Protein AF-U5CZP9-F1 (afdb_monomer)

Sequence (95 aa):
MMKKDGYESGSKTFDLGVWKLCVHGRAEQADKLCKEAEERGVTIKSTVCEVDPRFDEKKNAKKEKPKRETLPMKIERKRRGRGLGTQAELCEEAE

Solvent-accessible surface area (backbone atoms only — not comparable to full-atom values): 6055 Å² total; per-residue (Å²): 129,86,66,87,56,96,62,85,78,52,62,70,55,52,44,52,50,36,47,53,28,27,32,60,60,36,52,73,60,23,55,53,52,50,52,55,31,51,77,71,72,41,84,66,74,86,69,88,56,73,55,37,79,85,52,48,80,71,72,76,75,74,70,91,66,74,97,57,86,48,70,69,58,50,51,49,54,54,32,65,76,63,72,59,72,61,75,69,66,72,61,68,79,72,120

Nearest PDB structures (foldseek):
  5i9h-assembly1_A  TM=8.691E-01  e=1.757E-01  unidentified
  5i9f-assembly1_A  TM=8.306E-01  e=1.757E-01  unidentified
  5i9g-assembly1_C  TM=8.471E-01  e=2.799E-01  unidentified
  4xgl-assembly1_A  TM=8.886E-01  e=8.674E-01  Homo sapiens
  8ras-assembly1_G  TM=8.578E-01  e=3.281E+00  Sinapis alba

Organism: Amborella trichopoda (NCBI:txid13333)

pLDDT: mean 72.49, std 13.17, range [41.09, 89.31]

Secondary structure (DSSP, 8-state):
---SS-----HHHHHHHHHHHHHTT-HHHHHHHHHHHHHTT--------PPPTTTS-------SS-SS--HHHHHHHHHHTTT---TTHHHHTT-

Mean predicted aligned error: 15.99 Å

Structure (mmCIF, N/CA/C/O backbone):
data_AF-U5CZP9-F1
#
_entry.id   AF-U5CZP9-F1
#
loop_
_atom_site.group_PDB
_atom_site.id
_atom_site.type_symbol
_atom_site.label_atom_id
_atom_site.label_alt_id
_atom_site.label_comp_id
_atom_site.label_asym_id
_atom_site.label_entity_id
_atom_site.label_seq_id
_atom_site.pdbx_PDB_ins_code
_atom_site.Cartn_x
_atom_site.Cartn_y
_atom_site.Cartn_z
_atom_site.occupancy
_atom_site.B_iso_or_equiv
_atom_site.auth_seq_id
_atom_site.auth_comp_id
_atom_site.auth_asym_id
_atom_site.auth_atom_id
_atom_site.pdbx_PDB_model_num
ATOM 1 N N . MET A 1 1 ? -5.685 12.011 4.875 1.00 47.34 1 MET A N 1
ATOM 2 C CA . MET A 1 1 ? -6.130 10.603 4.816 1.00 47.34 1 MET A CA 1
ATOM 3 C C . MET A 1 1 ? -7.243 10.425 5.843 1.00 47.34 1 MET A C 1
ATOM 5 O O . MET A 1 1 ? -6.992 10.792 6.979 1.00 47.34 1 MET A O 1
ATOM 9 N N . MET A 1 2 ? -8.454 10.036 5.403 1.00 56.53 2 MET A N 1
ATOM 10 C CA . MET A 1 2 ? -9.711 9.658 6.117 1.00 56.53 2 MET A CA 1
ATOM 11 C C . MET A 1 2 ? -10.177 10.366 7.412 1.00 56.53 2 MET A C 1
ATOM 13 O O . MET A 1 2 ? -11.254 10.056 7.894 1.00 56.53 2 MET A O 1
ATOM 17 N N . LYS A 1 3 ? -9.450 11.351 7.942 1.00 57.34 3 LYS A N 1
ATOM 18 C CA . LYS A 1 3 ? -9.801 12.134 9.142 1.00 57.34 3 LYS A CA 1
ATOM 19 C C . LYS A 1 3 ? -10.462 13.480 8.820 1.00 57.34 3 LYS A C 1
ATOM 21 O O . LYS A 1 3 ? -10.659 14.284 9.723 1.00 57.34 3 LYS A O 1
ATOM 26 N N . LYS A 1 4 ? -10.676 13.791 7.533 1.00 60.62 4 LYS A N 1
ATOM 27 C CA . LYS A 1 4 ? -11.082 15.145 7.114 1.00 60.62 4 LYS A CA 1
ATOM 28 C C . LYS A 1 4 ? -12.554 15.425 7.413 1.00 60.62 4 LYS A C 1
ATOM 30 O O . LYS A 1 4 ? -12.903 16.559 7.707 1.00 60.62 4 LYS A O 1
ATOM 35 N N . ASP A 1 5 ? -13.356 14.371 7.419 1.00 56.25 5 ASP A N 1
ATOM 36 C CA . ASP A 1 5 ? -14.754 14.381 7.810 1.00 56.25 5 ASP A CA 1
ATOM 37 C C . ASP A 1 5 ? -14.804 13.593 9.119 1.00 56.25 5 ASP A C 1
ATOM 39 O O . ASP A 1 5 ? -14.263 12.490 9.167 1.00 56.25 5 ASP A O 1
ATOM 43 N N . GLY A 1 6 ? -15.341 14.166 10.199 1.00 57.78 6 GLY A N 1
ATOM 44 C CA . GLY A 1 6 ? -15.310 13.616 11.566 1.00 57.78 6 GLY A CA 1
ATOM 45 C C . GLY A 1 6 ? -16.128 12.332 11.771 1.00 57.78 6 GLY A C 1
ATOM 46 O O . GLY A 1 6 ? -16.861 12.220 12.745 1.00 57.78 6 GLY A O 1
ATOM 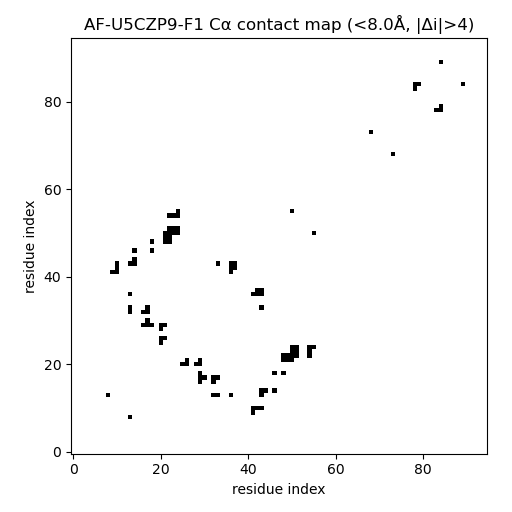47 N N . TYR A 1 7 ? -16.040 11.386 10.840 1.00 62.75 7 TYR A N 1
ATOM 48 C CA . TYR A 1 7 ? -16.724 10.107 10.840 1.00 62.75 7 TYR A CA 1
ATOM 49 C C . TYR A 1 7 ? -15.854 9.043 11.511 1.00 62.75 7 TYR A C 1
ATOM 51 O O . TYR A 1 7 ? -14.718 8.783 11.097 1.00 62.75 7 TYR A O 1
ATOM 59 N N . GLU A 1 8 ? -16.396 8.399 12.541 1.00 68.44 8 GLU A N 1
ATOM 60 C CA . GLU A 1 8 ? -15.765 7.239 13.158 1.00 68.44 8 GLU A CA 1
ATOM 61 C C . GLU A 1 8 ? -15.825 6.047 12.199 1.00 68.44 8 GLU A C 1
ATOM 63 O O . GLU A 1 8 ? -16.881 5.528 11.838 1.00 68.44 8 GLU A O 1
ATOM 68 N N . SER A 1 9 ? -14.654 5.624 11.733 1.00 73.44 9 SER A N 1
ATOM 69 C CA . SER A 1 9 ? -14.504 4.494 10.827 1.00 73.44 9 SER A CA 1
ATOM 70 C C . SER A 1 9 ? -14.864 3.185 11.532 1.00 73.44 9 SER A C 1
ATOM 72 O O . SER A 1 9 ? -14.190 2.783 12.477 1.00 73.44 9 SER A O 1
ATOM 74 N N . GLY A 1 10 ? -15.904 2.504 11.048 1.00 80.31 10 GLY A N 1
ATOM 75 C CA . GLY A 1 10 ? -16.283 1.169 11.519 1.00 80.31 10 GLY A CA 1
ATOM 76 C C . GLY A 1 10 ? -15.335 0.057 11.047 1.00 80.31 10 GLY A C 1
ATOM 77 O O . GLY A 1 10 ? -14.471 0.269 10.196 1.00 80.31 10 GLY A O 1
ATOM 78 N N . SER A 1 11 ? -15.545 -1.164 11.551 1.00 80.56 11 SER A N 1
ATOM 79 C CA . SER A 1 11 ? -14.718 -2.352 11.256 1.00 80.56 11 SER A CA 1
ATOM 80 C C . SER A 1 11 ? -14.546 -2.640 9.765 1.00 80.56 11 SER A C 1
ATOM 82 O O . SER A 1 11 ? -13.424 -2.757 9.281 1.00 80.56 11 SER A O 1
ATOM 84 N N . LYS A 1 12 ? -15.644 -2.625 9.003 1.00 82.62 12 LYS A N 1
ATOM 85 C CA . LYS A 1 12 ? -15.623 -2.843 7.545 1.00 82.62 12 LYS A CA 1
ATOM 86 C C . LYS A 1 12 ? -14.764 -1.819 6.802 1.00 82.62 12 LYS A C 1
ATOM 88 O O . LYS A 1 12 ? -14.182 -2.133 5.769 1.00 82.62 12 LYS A O 1
ATOM 93 N N . THR A 1 13 ? -14.700 -0.589 7.305 1.00 84.44 13 THR A N 1
ATOM 94 C CA . THR A 1 13 ? -13.913 0.483 6.690 1.00 84.44 13 THR A CA 1
ATOM 95 C C . THR A 1 13 ? -12.423 0.189 6.805 1.00 84.44 13 THR A C 1
ATOM 97 O O . THR A 1 13 ? -11.681 0.380 5.841 1.00 84.44 13 THR A O 1
ATOM 100 N N . PHE A 1 14 ? -11.997 -0.305 7.966 1.00 85.19 14 PHE A N 1
ATOM 101 C CA . PHE A 1 14 ? -10.624 -0.733 8.182 1.00 85.19 14 PHE A CA 1
ATOM 102 C C . PHE A 1 14 ? -10.277 -1.969 7.353 1.00 85.19 14 PHE A C 1
ATOM 104 O O . PHE A 1 14 ? -9.271 -1.933 6.648 1.00 85.19 14 PHE A O 1
ATOM 111 N N . ASP A 1 15 ? -11.138 -2.992 7.342 1.00 85.44 15 ASP A N 1
ATOM 112 C CA . ASP A 1 15 ? -10.938 -4.197 6.524 1.00 85.44 15 ASP A CA 1
ATOM 113 C C . ASP A 1 15 ? -10.728 -3.835 5.039 1.00 85.44 15 ASP A C 1
ATOM 115 O O . ASP A 1 15 ? -9.763 -4.271 4.411 1.00 85.44 15 ASP A O 1
ATOM 119 N N . LEU A 1 16 ? -11.579 -2.963 4.480 1.00 86.12 16 LEU A N 1
ATOM 120 C CA . LEU A 1 16 ? -11.466 -2.502 3.090 1.00 86.12 16 LEU A CA 1
ATOM 121 C C . LEU A 1 16 ? -10.198 -1.676 2.834 1.00 86.12 16 LEU A C 1
ATOM 123 O O . LEU A 1 16 ? -9.602 -1.771 1.758 1.00 86.12 16 LEU A O 1
ATOM 127 N N . GLY A 1 17 ? -9.793 -0.849 3.800 1.00 85.56 17 GLY A N 1
ATOM 128 C CA . GLY A 1 17 ? -8.587 -0.031 3.706 1.00 85.56 17 GLY A CA 1
ATOM 129 C C . GLY A 1 17 ? -7.317 -0.879 3.690 1.00 85.56 17 GLY A C 1
ATOM 130 O O . GLY A 1 17 ? -6.485 -0.715 2.796 1.00 85.56 17 GLY A O 1
ATOM 131 N N . VAL A 1 18 ? -7.206 -1.820 4.632 1.00 86.38 18 VAL A N 1
ATOM 132 C CA . VAL A 1 18 ? -6.094 -2.780 4.719 1.00 86.38 18 VAL A CA 1
ATOM 133 C C . VAL A 1 18 ? -6.028 -3.612 3.444 1.00 86.38 18 VAL A C 1
ATOM 135 O O . VAL A 1 18 ? -4.971 -3.684 2.819 1.00 86.38 18 VAL A O 1
ATOM 138 N N . TRP A 1 19 ? -7.170 -4.149 3.001 1.00 85.06 19 TRP A N 1
ATOM 139 C CA . TRP A 1 19 ? -7.272 -4.936 1.775 1.00 85.06 19 TRP A CA 1
ATOM 140 C C . TRP A 1 19 ? -6.718 -4.188 0.561 1.00 85.06 19 TRP A C 1
ATOM 142 O O . TRP A 1 19 ? -5.837 -4.677 -0.147 1.00 85.06 19 TRP A O 1
ATOM 152 N N . LYS A 1 20 ? -7.183 -2.954 0.350 1.00 86.38 20 LYS A N 1
ATOM 153 C CA . LYS A 1 20 ? -6.786 -2.153 -0.808 1.00 86.38 20 LYS A CA 1
ATOM 154 C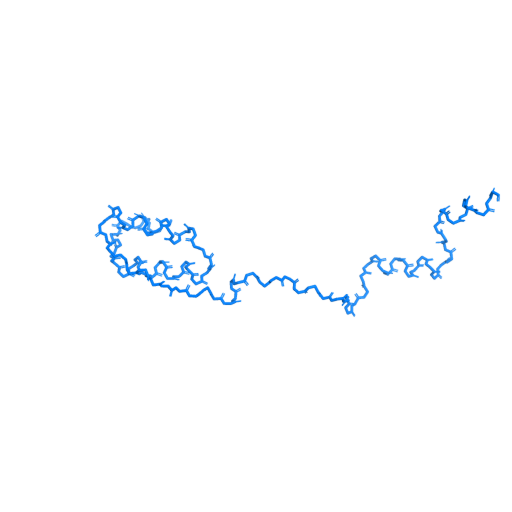 C . LYS A 1 20 ? -5.304 -1.789 -0.779 1.00 86.38 20 LYS A C 1
ATOM 156 O O . LYS A 1 20 ? -4.644 -1.825 -1.814 1.00 86.38 20 LYS A O 1
ATOM 161 N N . LEU A 1 21 ? -4.772 -1.444 0.392 1.00 87.25 21 LEU A N 1
ATOM 162 C CA . LEU A 1 21 ? -3.349 -1.141 0.550 1.00 87.25 21 LEU A CA 1
ATOM 163 C C . LEU A 1 21 ? -2.476 -2.370 0.275 1.00 87.25 21 LEU A C 1
ATOM 165 O O . LEU A 1 21 ? -1.451 -2.234 -0.392 1.00 87.25 21 LEU A O 1
ATOM 169 N N . CYS A 1 22 ? -2.913 -3.551 0.714 1.00 84.88 22 CYS A N 1
ATOM 170 C CA . CYS A 1 22 ? -2.225 -4.816 0.472 1.00 84.88 22 CYS A CA 1
ATOM 171 C C . CYS A 1 22 ? -2.172 -5.157 -1.031 1.00 84.88 22 CYS A C 1
ATOM 173 O O . CYS A 1 22 ? -1.091 -5.375 -1.571 1.00 84.88 22 CYS A O 1
ATOM 175 N N . VAL A 1 23 ? -3.304 -5.049 -1.741 1.00 86.19 23 VAL A N 1
ATOM 176 C CA . VAL A 1 23 ? -3.398 -5.255 -3.204 1.00 86.19 23 VAL A CA 1
ATOM 177 C C . VAL A 1 23 ? -2.456 -4.327 -3.983 1.00 86.19 23 VAL A C 1
ATOM 179 O O . VAL A 1 23 ? -1.873 -4.722 -4.990 1.00 86.19 23 VAL A O 1
ATOM 182 N N . HIS A 1 24 ? -2.275 -3.093 -3.511 1.00 85.50 24 HIS A N 1
ATOM 183 C CA . HIS A 1 24 ? -1.377 -2.113 -4.125 1.00 85.50 24 HIS A CA 1
ATOM 184 C C . HIS A 1 24 ? 0.101 -2.268 -3.722 1.00 85.50 24 HIS A C 1
ATOM 186 O O . HIS A 1 24 ? 0.903 -1.397 -4.064 1.00 85.50 24 HIS A O 1
ATOM 192 N N . GLY A 1 25 ? 0.465 -3.314 -2.971 1.00 82.44 25 GLY A N 1
ATOM 193 C CA . GLY A 1 25 ? 1.833 -3.543 -2.499 1.00 82.44 25 GLY A CA 1
ATOM 194 C C . GLY A 1 25 ? 2.295 -2.564 -1.412 1.00 82.44 25 GLY A C 1
ATOM 195 O O . GLY A 1 25 ? 3.487 -2.444 -1.147 1.00 82.44 25 GLY A O 1
ATOM 196 N N . ARG A 1 26 ? 1.377 -1.832 -0.766 1.00 85.00 26 ARG A N 1
ATOM 197 C CA . ARG A 1 26 ? 1.686 -0.824 0.266 1.00 85.00 26 ARG A CA 1
ATOM 198 C C . ARG A 1 26 ? 1.5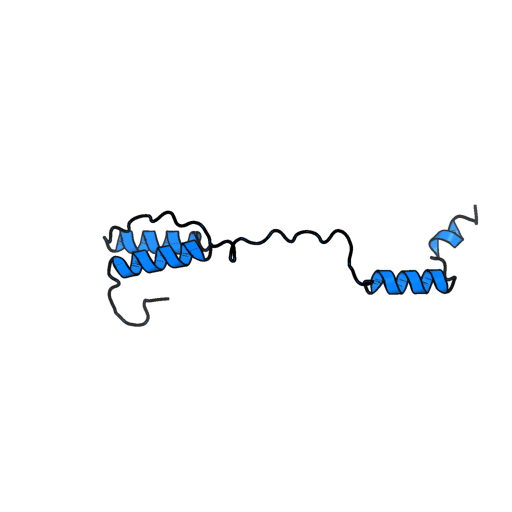74 -1.406 1.675 1.00 85.00 26 ARG A C 1
ATOM 200 O O . ARG A 1 26 ? 0.813 -0.898 2.500 1.00 85.00 26 ARG A O 1
ATOM 207 N N . ALA A 1 27 ? 2.341 -2.460 1.944 1.00 82.94 27 ALA A N 1
ATOM 208 C CA . ALA A 1 27 ? 2.293 -3.201 3.208 1.00 82.94 27 ALA A CA 1
ATOM 209 C C . ALA A 1 27 ? 2.533 -2.306 4.439 1.00 82.94 27 ALA A C 1
ATOM 211 O O . ALA A 1 27 ? 1.736 -2.316 5.368 1.00 82.94 27 ALA A O 1
ATOM 212 N N . GLU A 1 28 ? 3.528 -1.414 4.398 1.00 85.88 28 GLU A N 1
ATOM 213 C CA . GLU A 1 28 ? 3.834 -0.526 5.534 1.00 85.88 28 GLU A CA 1
ATOM 214 C C . GLU A 1 28 ? 2.677 0.413 5.909 1.00 85.88 28 GLU A C 1
ATOM 216 O O . GLU A 1 28 ? 2.509 0.799 7.068 1.00 85.88 28 GLU A O 1
ATOM 221 N N . GLN A 1 29 ? 1.891 0.838 4.916 1.00 86.31 29 GLN A N 1
ATOM 222 C CA . GLN A 1 29 ? 0.722 1.682 5.153 1.00 86.31 29 GLN A CA 1
ATOM 223 C C . GLN A 1 29 ? -0.435 0.863 5.724 1.00 86.31 29 GLN A C 1
ATOM 225 O O . GLN A 1 29 ? -1.162 1.374 6.574 1.00 86.31 29 GLN A O 1
ATOM 230 N N . ALA A 1 30 ? -0.588 -0.389 5.283 1.00 86.44 30 ALA A N 1
ATOM 231 C CA . ALA A 1 30 ? -1.565 -1.317 5.839 1.00 86.44 30 ALA A CA 1
ATOM 232 C C . ALA A 1 30 ? -1.259 -1.615 7.316 1.00 86.44 3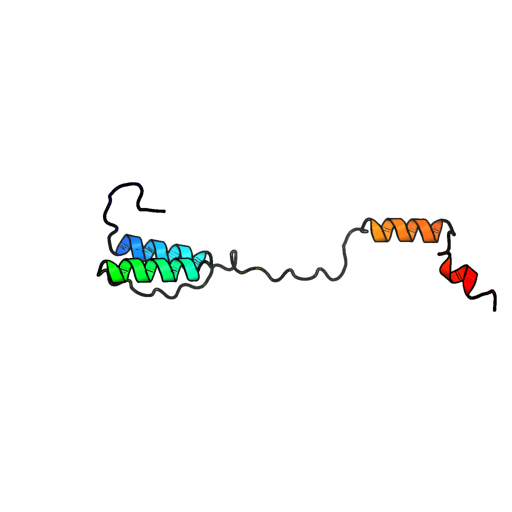0 ALA A C 1
ATOM 234 O O . ALA A 1 30 ? -2.154 -1.504 8.147 1.00 86.44 30 ALA A O 1
ATOM 235 N N . ASP A 1 31 ? 0.007 -1.851 7.667 1.00 86.06 31 ASP A N 1
ATOM 236 C CA . ASP A 1 31 ? 0.428 -2.114 9.049 1.00 86.06 31 ASP A CA 1
ATOM 237 C C . ASP A 1 31 ? 0.161 -0.924 9.979 1.00 86.06 31 ASP A C 1
ATOM 239 O O . ASP A 1 31 ? -0.296 -1.089 11.110 1.00 86.06 31 ASP A O 1
ATOM 243 N N . LYS A 1 32 ? 0.408 0.303 9.500 1.00 89.31 32 LYS A N 1
ATOM 244 C CA . LYS A 1 32 ? 0.061 1.528 10.242 1.00 89.31 32 LYS A CA 1
ATOM 245 C C . LYS A 1 32 ? -1.446 1.646 10.465 1.00 89.31 32 LYS A C 1
ATOM 247 O O . LYS A 1 32 ? -1.865 2.053 11.544 1.00 89.31 32 LYS A O 1
ATOM 252 N N . LEU A 1 33 ? -2.248 1.285 9.462 1.00 85.94 33 LEU A N 1
ATOM 253 C CA . LEU A 1 33 ? -3.707 1.320 9.550 1.00 85.94 33 LEU A CA 1
ATOM 254 C C . LEU A 1 33 ? -4.244 0.258 10.525 1.00 85.94 33 LEU A C 1
ATOM 256 O O . LEU A 1 33 ? -5.188 0.538 11.259 1.00 85.94 33 LEU A O 1
ATOM 260 N N . CYS A 1 34 ? -3.618 -0.922 10.573 1.00 83.88 34 CYS A N 1
ATOM 261 C CA . CYS A 1 34 ? -3.939 -1.960 11.551 1.00 83.88 34 CYS A CA 1
ATOM 262 C C . CYS A 1 34 ? -3.691 -1.485 12.985 1.00 83.88 34 CYS A C 1
ATOM 264 O O . CYS A 1 34 ? -4.584 -1.598 13.818 1.00 83.88 34 CYS A O 1
ATOM 266 N N . LYS A 1 35 ? -2.534 -0.866 13.252 1.00 86.88 35 LYS A N 1
ATOM 267 C CA . LYS A 1 35 ? -2.220 -0.298 14.576 1.00 86.88 35 LYS A CA 1
ATOM 268 C C . LYS A 1 35 ? -3.210 0.789 14.990 1.00 86.88 35 LYS A C 1
ATOM 270 O O . LYS A 1 35 ? -3.668 0.799 16.126 1.00 86.88 35 LYS A O 1
ATOM 275 N N . GLU A 1 36 ? -3.601 1.669 14.064 1.00 86.75 36 GLU A N 1
ATOM 276 C CA . GLU A 1 36 ? -4.618 2.691 14.350 1.00 86.75 36 GLU A CA 1
ATOM 277 C C . GLU A 1 36 ? -5.979 2.068 14.712 1.00 86.75 36 GLU A C 1
ATOM 279 O O . GLU A 1 36 ? -6.721 2.612 15.530 1.00 86.75 36 GLU A O 1
ATOM 284 N N . ALA A 1 37 ? -6.337 0.936 14.109 1.00 84.88 37 ALA A N 1
ATOM 285 C CA . ALA A 1 37 ? -7.571 0.237 14.442 1.00 84.88 37 ALA A CA 1
ATOM 286 C C . ALA A 1 37 ? -7.500 -0.480 15.795 1.00 84.88 37 ALA A C 1
ATOM 288 O O . ALA A 1 37 ? -8.479 -0.446 16.540 1.00 84.88 37 ALA A O 1
ATOM 289 N N . GLU A 1 38 ? -6.348 -1.063 16.139 1.00 85.19 38 GLU A N 1
ATOM 290 C CA . GLU A 1 38 ? -6.091 -1.647 17.461 1.00 85.19 38 GLU A CA 1
ATOM 291 C C . GLU A 1 38 ? -6.191 -0.588 18.565 1.00 85.19 38 GLU A C 1
ATOM 293 O O . GLU A 1 38 ? -6.873 -0.812 19.563 1.00 85.19 38 GLU A O 1
ATOM 298 N N . GLU A 1 39 ? -5.612 0.599 18.353 1.00 85.88 39 GLU A N 1
ATOM 299 C CA . GLU A 1 39 ? -5.739 1.746 19.268 1.00 85.88 39 GLU A CA 1
ATOM 300 C C . GLU A 1 39 ? -7.198 2.185 19.465 1.00 85.88 39 GLU A C 1
ATOM 302 O O . GLU A 1 39 ? 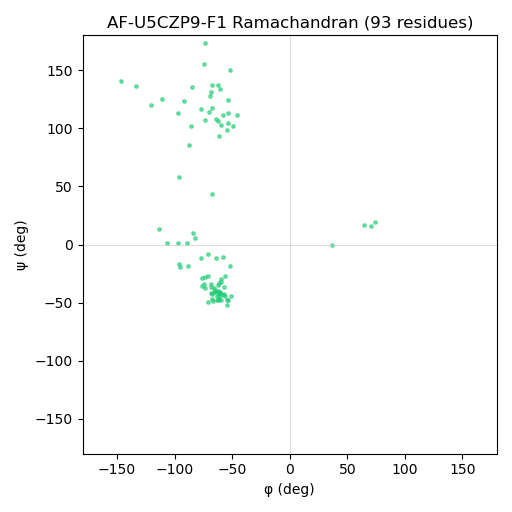-7.570 2.681 20.528 1.00 85.88 39 GLU A O 1
ATOM 307 N N . ARG A 1 40 ? -8.047 1.979 18.454 1.00 84.31 40 ARG A N 1
ATOM 308 C CA . ARG A 1 40 ? -9.489 2.262 18.508 1.00 84.31 40 ARG A CA 1
ATOM 309 C C . ARG A 1 40 ? -10.325 1.077 19.008 1.00 84.31 40 ARG A C 1
ATOM 311 O O . ARG A 1 40 ? -11.546 1.192 19.061 1.00 84.31 40 ARG A O 1
ATOM 318 N N . GLY A 1 41 ? -9.703 -0.052 19.355 1.00 82.75 41 GLY A N 1
ATOM 319 C CA . GLY A 1 41 ? -10.386 -1.254 19.845 1.00 82.75 41 GLY A CA 1
ATOM 320 C C . GLY A 1 41 ? -11.143 -2.043 18.770 1.00 82.75 41 GLY A C 1
ATOM 321 O O . GLY A 1 41 ? -12.032 -2.829 19.093 1.00 82.75 41 GLY A O 1
ATOM 322 N N . VAL A 1 42 ? -10.825 -1.841 17.489 1.00 81.50 42 VAL A N 1
ATOM 323 C CA . VAL A 1 42 ? -11.486 -2.515 16.366 1.00 81.50 42 VAL A CA 1
ATOM 324 C C . VAL A 1 42 ? -10.658 -3.721 15.930 1.00 81.50 42 VAL A C 1
ATOM 326 O O . VAL A 1 42 ? -9.570 -3.579 15.381 1.00 81.50 42 VAL A O 1
ATOM 329 N N . THR A 1 43 ? -11.189 -4.928 16.132 1.00 77.56 43 THR A N 1
ATOM 330 C CA . THR A 1 43 ? -10.546 -6.163 15.667 1.00 77.56 43 THR A CA 1
ATOM 331 C C . THR A 1 43 ? -10.692 -6.305 14.149 1.00 77.56 43 THR A C 1
ATOM 333 O O . THR A 1 43 ? -11.777 -6.608 13.650 1.00 77.56 43 THR A O 1
ATOM 336 N N . ILE A 1 44 ? -9.597 -6.098 13.416 1.00 74.19 44 ILE A N 1
ATOM 337 C CA . ILE A 1 44 ? -9.502 -6.346 11.969 1.00 74.19 44 ILE A CA 1
ATOM 338 C C . ILE A 1 44 ? -9.159 -7.818 11.746 1.00 74.19 44 ILE A C 1
ATOM 340 O O . ILE A 1 44 ? -8.255 -8.359 12.386 1.00 74.19 44 ILE A O 1
ATOM 344 N N . LYS A 1 45 ? -9.838 -8.479 10.804 1.00 68.75 45 LYS A N 1
ATOM 345 C CA . LYS A 1 45 ? -9.386 -9.795 10.333 1.00 68.75 45 LYS A CA 1
ATOM 346 C C . LYS A 1 45 ? -8.208 -9.581 9.393 1.00 68.75 45 LYS A C 1
ATOM 348 O O . LYS A 1 45 ? -8.382 -8.982 8.331 1.00 68.75 45 LYS A O 1
ATOM 353 N N . SER A 1 46 ? -7.024 -10.076 9.759 1.00 61.06 46 SER A N 1
ATOM 354 C CA . SER A 1 46 ? -5.861 -10.066 8.868 1.00 61.06 46 SER A CA 1
ATOM 355 C C . SER A 1 46 ? -6.183 -10.900 7.628 1.00 61.06 46 SER A C 1
ATOM 357 O O . SER A 1 46 ? -6.095 -12.126 7.599 1.00 61.06 46 SER A O 1
ATOM 359 N N . THR A 1 47 ? -6.661 -10.225 6.590 1.00 63.03 47 THR A N 1
ATOM 360 C CA . THR A 1 47 ? -6.999 -10.882 5.338 1.00 63.03 47 THR A CA 1
ATOM 361 C C . THR A 1 47 ? -5.699 -10.926 4.559 1.00 63.03 47 THR A C 1
ATOM 363 O O . THR A 1 47 ? -5.247 -9.902 4.052 1.00 63.03 47 THR A O 1
ATOM 366 N N . VAL A 1 48 ? -5.045 -12.090 4.544 1.00 59.44 48 VAL A N 1
ATOM 367 C CA . VAL A 1 48 ? -3.864 -12.325 3.707 1.00 59.44 48 VAL A CA 1
ATOM 368 C C . VAL A 1 48 ? -4.297 -12.066 2.274 1.00 59.44 48 VAL A C 1
ATOM 370 O O . VAL A 1 48 ? -5.159 -12.767 1.747 1.00 59.44 48 VAL A O 1
ATOM 373 N N . CYS A 1 49 ? -3.788 -10.997 1.680 1.00 60.25 49 CYS A N 1
ATOM 374 C CA . CYS A 1 49 ? -4.134 -10.618 0.324 1.00 60.25 49 CYS A CA 1
ATOM 375 C C . CYS A 1 49 ? -2.873 -10.596 -0.504 1.00 60.25 49 CYS A C 1
ATOM 377 O O . CYS A 1 49 ? -1.915 -9.894 -0.193 1.00 60.25 49 CYS A O 1
ATOM 379 N N . GLU A 1 50 ? -2.884 -11.431 -1.533 1.00 67.81 50 GLU A N 1
ATOM 380 C CA . GLU A 1 50 ? -1.832 -11.475 -2.529 1.00 67.81 50 GLU A CA 1
ATOM 381 C C . GLU A 1 50 ? -1.760 -10.104 -3.213 1.00 67.81 50 GLU A C 1
ATOM 383 O O . GLU A 1 50 ? -2.786 -9.499 -3.548 1.00 67.81 50 GLU A O 1
ATOM 388 N N . VAL A 1 51 ? -0.540 -9.586 -3.357 1.00 76.50 51 VAL A N 1
ATOM 389 C CA . VAL A 1 51 ? -0.290 -8.338 -4.082 1.00 76.50 51 VAL A CA 1
ATOM 390 C C . VAL A 1 51 ? -0.726 -8.547 -5.530 1.00 76.50 51 VAL A C 1
ATOM 392 O O . VAL A 1 51 ? -0.484 -9.602 -6.115 1.00 76.50 51 VAL A O 1
ATOM 395 N N . ASP A 1 52 ? -1.411 -7.563 -6.112 1.00 77.56 52 ASP A N 1
ATOM 396 C CA . ASP A 1 52 ? -1.842 -7.691 -7.499 1.00 77.56 52 ASP A CA 1
ATOM 397 C C . ASP A 1 52 ? -0.603 -7.664 -8.422 1.00 77.56 52 ASP A C 1
ATOM 399 O O . ASP A 1 52 ? 0.212 -6.738 -8.316 1.00 77.56 52 ASP A O 1
ATOM 403 N N . PRO A 1 53 ? -0.472 -8.614 -9.374 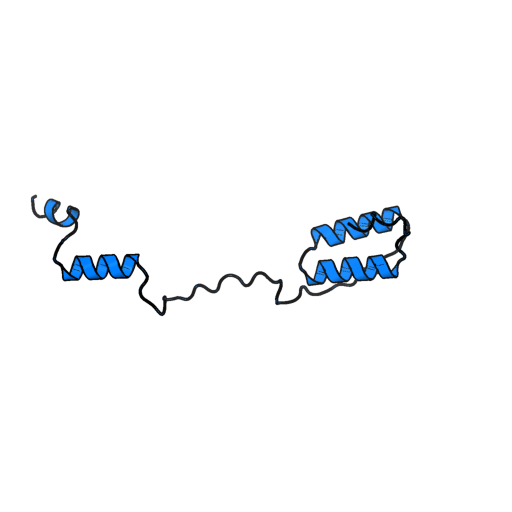1.00 75.94 53 PRO A N 1
ATOM 404 C CA . PRO A 1 53 ? 0.680 -8.720 -10.279 1.00 75.94 53 PRO A CA 1
ATOM 405 C C . PRO A 1 53 ? 0.962 -7.478 -11.144 1.00 75.94 53 PRO A C 1
ATOM 407 O O . PRO A 1 53 ? 1.970 -7.407 -11.857 1.00 75.94 53 PRO A O 1
ATOM 410 N N . ARG A 1 54 ? 0.044 -6.507 -11.172 1.00 74.94 54 ARG A N 1
ATOM 411 C CA . ARG A 1 54 ? 0.235 -5.185 -11.774 1.00 74.94 54 ARG A CA 1
ATOM 412 C C . ARG A 1 54 ? 1.126 -4.279 -10.929 1.00 74.94 54 ARG A C 1
ATOM 414 O O . ARG A 1 54 ? 1.805 -3.428 -11.504 1.00 74.94 54 ARG A O 1
ATOM 421 N N . PHE A 1 55 ? 1.052 -4.415 -9.609 1.00 68.81 55 PHE A N 1
ATOM 422 C CA . PHE A 1 55 ? 1.813 -3.645 -8.627 1.00 68.81 55 PHE A CA 1
ATOM 423 C C . PHE A 1 55 ? 3.071 -4.365 -8.162 1.00 68.81 55 PHE A C 1
ATOM 425 O O . PHE A 1 55 ? 3.973 -3.698 -7.663 1.00 68.81 55 PHE A O 1
ATOM 432 N N . ASP A 1 56 ? 3.175 -5.675 -8.395 1.00 69.50 56 ASP A N 1
ATOM 433 C CA . ASP A 1 56 ? 4.472 -6.338 -8.417 1.00 69.50 56 ASP A CA 1
ATOM 434 C C . ASP A 1 56 ? 5.378 -5.598 -9.397 1.00 69.50 56 ASP A C 1
ATOM 436 O O . ASP A 1 56 ? 5.127 -5.553 -10.608 1.00 69.50 56 ASP A O 1
ATOM 440 N N . GLU A 1 57 ? 6.424 -4.972 -8.859 1.00 66.31 57 GLU A N 1
ATOM 441 C CA . GLU A 1 57 ? 7.485 -4.372 -9.648 1.00 66.31 57 GLU A CA 1
ATOM 442 C C . GLU A 1 57 ? 8.032 -5.454 -10.575 1.00 66.31 57 GLU A C 1
ATOM 444 O O . GLU A 1 57 ? 8.830 -6.315 -10.192 1.00 66.31 57 GLU A O 1
ATOM 449 N N . LYS A 1 58 ? 7.572 -5.436 -11.829 1.00 64.50 58 LYS A N 1
ATOM 450 C CA . LYS A 1 58 ? 8.106 -6.300 -12.870 1.00 64.50 58 LYS A CA 1
ATOM 451 C C . LYS A 1 58 ? 9.572 -5.943 -12.983 1.00 64.50 58 LYS A C 1
ATOM 453 O O . LYS A 1 58 ? 9.908 -4.914 -13.569 1.00 64.50 58 LYS A O 1
ATOM 458 N N . LYS A 1 59 ? 10.434 -6.789 -12.410 1.00 59.41 59 LYS A N 1
ATOM 459 C CA . LYS A 1 59 ? 11.885 -6.710 -12.570 1.00 59.41 59 LYS A CA 1
ATOM 460 C C . LYS A 1 59 ? 12.122 -6.496 -14.050 1.00 59.41 59 LYS A C 1
ATOM 462 O O . LYS A 1 59 ? 11.757 -7.363 -14.843 1.00 59.41 59 LYS A O 1
ATOM 467 N N . ASN A 1 60 ? 12.602 -5.305 -14.407 1.00 56.19 60 ASN A N 1
ATOM 468 C CA . ASN A 1 60 ? 12.758 -4.879 -15.789 1.00 56.19 60 ASN A CA 1
ATOM 469 C C . ASN A 1 60 ? 13.478 -5.993 -16.546 1.00 56.19 60 ASN A C 1
ATOM 471 O O . ASN A 1 60 ? 14.685 -6.171 -16.384 1.00 56.19 60 ASN A O 1
ATOM 475 N N . ALA A 1 61 ? 12.725 -6.783 -17.315 1.00 57.75 61 ALA A N 1
ATOM 476 C CA . ALA A 1 61 ? 13.291 -7.853 -18.107 1.00 57.75 61 ALA A CA 1
ATOM 477 C C . ALA A 1 61 ? 14.230 -7.163 -19.089 1.00 57.75 61 ALA A C 1
ATOM 479 O O . ALA A 1 61 ? 13.775 -6.448 -19.990 1.00 57.75 61 ALA A O 1
ATOM 480 N N . LYS A 1 62 ? 15.540 -7.290 -18.845 1.00 59.91 62 LYS A N 1
ATOM 481 C CA . LYS A 1 62 ? 16.583 -6.758 -19.717 1.00 59.91 62 LYS A CA 1
ATOM 482 C C . LYS A 1 62 ? 16.293 -7.304 -21.107 1.00 59.91 62 LYS A C 1
ATOM 484 O O . LYS A 1 62 ? 16.497 -8.482 -21.373 1.00 59.91 62 LYS A O 1
ATOM 489 N N . LYS A 1 63 ? 15.764 -6.450 -21.985 1.00 62.38 63 LYS A N 1
ATOM 490 C CA . LYS A 1 63 ? 15.637 -6.777 -23.402 1.00 62.38 63 LYS A CA 1
ATOM 491 C C . LYS A 1 63 ? 17.060 -6.930 -23.906 1.00 62.38 63 LYS A C 1
ATOM 493 O O . LYS A 1 63 ? 17.788 -5.946 -23.987 1.00 62.38 63 LYS A O 1
ATOM 498 N N . GLU A 1 64 ? 17.437 -8.173 -24.171 1.00 66.12 64 GLU A N 1
ATOM 499 C CA . GLU A 1 64 ? 18.818 -8.597 -24.391 1.00 66.12 64 GLU A CA 1
ATOM 500 C C . GLU A 1 64 ? 19.502 -7.818 -25.522 1.00 66.12 64 GLU A C 1
ATOM 502 O O . GLU A 1 64 ? 20.711 -7.614 -25.475 1.00 66.12 64 GLU A O 1
ATOM 507 N N . LYS A 1 65 ? 18.738 -7.305 -26.503 1.00 65.56 65 LYS A N 1
ATOM 508 C CA . LYS A 1 65 ? 19.228 -6.379 -27.537 1.00 65.56 65 LYS A CA 1
ATOM 509 C C . LYS A 1 65 ? 18.147 -5.368 -27.948 1.00 65.56 65 LYS A C 1
ATOM 511 O O . LYS A 1 65 ? 16.973 -5.741 -28.075 1.00 65.56 65 LYS A O 1
ATOM 516 N N . PRO A 1 66 ? 18.496 -4.089 -28.181 1.00 66.88 66 PRO A N 1
ATOM 517 C CA . PRO A 1 66 ? 17.537 -3.109 -28.666 1.00 66.88 66 PRO A CA 1
ATOM 518 C C . PRO A 1 66 ? 17.149 -3.426 -30.121 1.00 66.88 66 PRO A C 1
ATOM 520 O O . PRO A 1 66 ? 18.003 -3.553 -30.991 1.00 66.88 66 PRO A O 1
ATOM 523 N N . LYS A 1 67 ? 15.840 -3.514 -30.408 1.00 70.50 67 LYS A N 1
ATOM 524 C CA . LYS A 1 67 ? 15.296 -3.701 -31.777 1.00 70.50 67 LYS A CA 1
ATOM 525 C C . LYS A 1 67 ? 15.587 -2.519 -32.717 1.00 70.50 67 LYS A C 1
ATOM 527 O O . LYS A 1 67 ? 15.349 -2.613 -33.915 1.00 70.50 67 LYS A O 1
ATOM 532 N N . ARG A 1 68 ? 16.064 -1.396 -32.173 1.00 76.44 68 ARG A N 1
ATOM 533 C CA . ARG A 1 68 ? 16.395 -0.163 -32.890 1.00 76.44 68 ARG A CA 1
ATOM 534 C C . ARG A 1 68 ? 17.755 0.331 -32.417 1.00 76.44 68 ARG A C 1
ATOM 536 O O . ARG A 1 68 ? 18.013 0.335 -31.218 1.00 76.44 68 ARG A O 1
ATOM 543 N N . GLU A 1 69 ? 18.592 0.755 -33.359 1.00 77.62 69 GLU A N 1
ATOM 544 C CA . GLU A 1 69 ? 19.905 1.336 -33.069 1.00 77.62 69 GLU A CA 1
ATOM 545 C C . GLU A 1 69 ? 19.750 2.499 -32.075 1.00 77.62 69 GLU A C 1
ATOM 547 O O . GLU A 1 69 ? 18.967 3.428 -32.306 1.00 77.62 69 GLU A O 1
ATOM 552 N N . THR A 1 70 ? 20.467 2.433 -30.952 1.00 83.38 70 THR A N 1
ATOM 553 C CA . THR A 1 70 ? 20.538 3.547 -30.004 1.00 83.38 70 THR A CA 1
ATOM 554 C C . THR A 1 70 ? 21.437 4.642 -30.584 1.00 83.38 70 THR A C 1
ATOM 556 O O . THR A 1 70 ? 22.301 4.385 -31.423 1.00 83.38 70 THR A O 1
ATOM 559 N N . LEU A 1 71 ? 21.251 5.891 -30.154 1.00 82.44 71 LEU A N 1
ATOM 560 C CA . LEU A 1 71 ? 22.103 7.002 -30.590 1.00 82.44 71 LEU A CA 1
ATOM 561 C C . LEU A 1 71 ? 23.618 6.737 -30.449 1.00 82.44 71 LEU A C 1
ATOM 563 O O . LEU A 1 71 ? 24.319 7.011 -31.424 1.00 82.44 71 LEU A O 1
ATOM 567 N N . PRO A 1 72 ? 24.145 6.169 -29.341 1.00 84.50 72 PRO A N 1
ATOM 568 C CA . PRO A 1 72 ? 25.572 5.852 -29.251 1.00 84.50 72 PRO A CA 1
ATOM 569 C C . PRO A 1 72 ? 26.022 4.832 -30.307 1.00 84.50 72 PRO A C 1
ATOM 571 O O . PRO A 1 72 ? 27.028 5.066 -30.972 1.00 84.50 72 PRO A O 1
ATOM 574 N N . MET A 1 73 ? 25.237 3.776 -30.567 1.00 86.06 73 MET A N 1
ATOM 575 C CA . MET A 1 73 ? 25.536 2.819 -31.644 1.00 86.06 73 MET A CA 1
ATOM 576 C C . MET A 1 73 ? 25.563 3.501 -33.021 1.00 86.06 73 MET A C 1
ATOM 578 O O . MET A 1 73 ? 26.468 3.255 -33.816 1.00 86.06 73 MET A O 1
ATOM 582 N N . LYS A 1 74 ? 24.626 4.426 -33.280 1.00 85.94 74 LYS A N 1
ATOM 583 C CA . LYS A 1 74 ? 24.568 5.195 -34.534 1.00 85.94 74 LYS A CA 1
ATOM 584 C C . LYS A 1 74 ? 25.762 6.114 -34.722 1.00 85.94 74 LYS A C 1
ATOM 586 O O . LYS A 1 74 ? 26.274 6.228 -35.838 1.00 85.94 74 LYS A O 1
ATOM 591 N N . ILE A 1 75 ? 26.195 6.776 -33.653 1.00 87.81 75 ILE A N 1
ATOM 592 C CA . ILE A 1 75 ? 27.386 7.628 -33.664 1.00 87.81 75 ILE A CA 1
ATOM 593 C C . ILE A 1 75 ? 28.608 6.775 -33.988 1.00 87.81 75 ILE A C 1
ATOM 595 O O . ILE A 1 75 ? 29.364 7.126 -34.890 1.00 87.81 75 ILE A O 1
ATOM 599 N N . GLU A 1 76 ? 28.762 5.632 -33.328 1.00 84.12 76 GLU A N 1
ATOM 600 C CA . GLU A 1 76 ? 29.911 4.758 -33.528 1.00 84.12 76 GLU A CA 1
ATOM 601 C C . GLU A 1 76 ? 29.940 4.121 -34.922 1.00 84.12 76 GLU A C 1
ATOM 603 O O . GLU A 1 76 ? 30.961 4.182 -35.605 1.00 84.12 76 GLU A O 1
ATOM 608 N N . ARG A 1 77 ? 28.799 3.644 -35.431 1.00 83.19 77 ARG A N 1
ATOM 609 C CA . ARG A 1 77 ? 28.678 3.174 -36.819 1.00 83.19 77 ARG A CA 1
ATOM 610 C C . ARG A 1 77 ? 29.059 4.261 -37.823 1.00 83.19 77 ARG A C 1
ATOM 612 O O . ARG A 1 77 ? 29.745 3.992 -38.807 1.00 83.19 77 ARG A O 1
ATOM 619 N N . LYS A 1 78 ? 28.622 5.502 -37.591 1.00 81.38 78 LYS A N 1
ATOM 620 C CA . LYS A 1 78 ? 28.976 6.644 -38.442 1.00 81.38 78 LYS A CA 1
ATOM 621 C C . LYS A 1 78 ? 30.441 7.065 -38.288 1.00 81.38 78 LYS A C 1
ATOM 623 O O . LYS A 1 78 ? 30.977 7.611 -39.243 1.00 81.38 78 LYS A O 1
ATOM 628 N N . ARG A 1 79 ? 31.092 6.831 -37.143 1.00 78.12 79 ARG A N 1
ATOM 629 C CA . ARG A 1 79 ? 32.541 7.046 -36.957 1.00 78.12 79 ARG A CA 1
ATOM 630 C C . ARG A 1 79 ? 33.355 6.003 -37.720 1.00 78.12 79 ARG A C 1
ATOM 632 O O . ARG A 1 79 ? 34.186 6.393 -38.533 1.00 78.12 79 ARG A O 1
ATOM 639 N N . ARG A 1 80 ? 33.022 4.716 -37.566 1.00 74.81 80 ARG A N 1
ATOM 640 C CA . ARG A 1 80 ? 33.651 3.600 -38.299 1.00 74.81 80 ARG A CA 1
ATOM 641 C C . ARG A 1 80 ? 33.492 3.750 -39.814 1.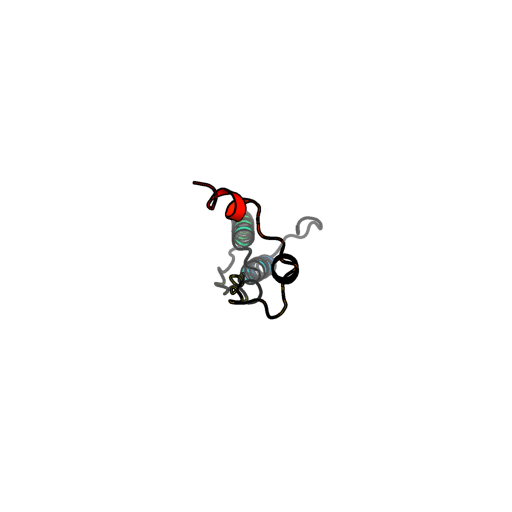00 74.81 80 ARG A C 1
ATOM 643 O O . ARG A 1 80 ? 34.457 3.629 -40.550 1.00 74.81 80 ARG A O 1
ATOM 650 N N . GLY A 1 81 ? 32.298 4.127 -40.278 1.00 74.50 81 GLY A N 1
ATOM 651 C CA . GLY A 1 81 ? 32.042 4.385 -41.701 1.00 74.50 81 GLY A CA 1
ATOM 652 C C . GLY A 1 81 ? 32.683 5.662 -42.266 1.00 74.50 81 GLY A C 1
ATOM 653 O O . GLY A 1 81 ? 32.606 5.875 -43.470 1.00 74.50 81 GLY A O 1
ATOM 654 N N . ARG A 1 82 ? 33.275 6.525 -41.427 1.00 64.25 82 ARG A N 1
ATOM 655 C CA . ARG A 1 82 ? 33.994 7.744 -41.845 1.00 64.25 82 ARG A CA 1
ATOM 656 C C . ARG A 1 82 ? 35.517 7.629 -41.715 1.00 64.25 82 ARG A C 1
ATOM 658 O O . ARG A 1 82 ? 36.193 8.610 -41.989 1.00 64.25 82 ARG A O 1
ATOM 665 N N . GLY A 1 83 ? 36.048 6.479 -41.288 1.00 54.91 83 GLY A N 1
ATOM 666 C CA . GLY A 1 83 ? 37.495 6.276 -41.142 1.00 54.91 83 GLY A CA 1
ATOM 667 C C . GLY A 1 83 ? 38.163 7.154 -40.077 1.00 54.91 83 GLY A C 1
ATOM 668 O O . GLY A 1 83 ? 39.376 7.305 -40.090 1.00 54.91 83 GLY A O 1
ATOM 669 N N . LEU A 1 84 ? 37.401 7.749 -39.152 1.00 57.78 84 LEU A N 1
ATOM 670 C CA . LEU A 1 84 ? 37.981 8.483 -38.027 1.00 57.78 84 LEU A CA 1
ATOM 671 C C . LEU A 1 84 ? 38.232 7.490 -36.895 1.00 57.78 84 LEU A C 1
ATOM 673 O O . LEU A 1 84 ? 37.366 7.297 -36.032 1.00 57.78 84 LEU A O 1
ATOM 677 N N . GLY A 1 85 ? 39.395 6.838 -36.957 1.00 53.00 85 GLY A N 1
ATOM 678 C CA . GLY A 1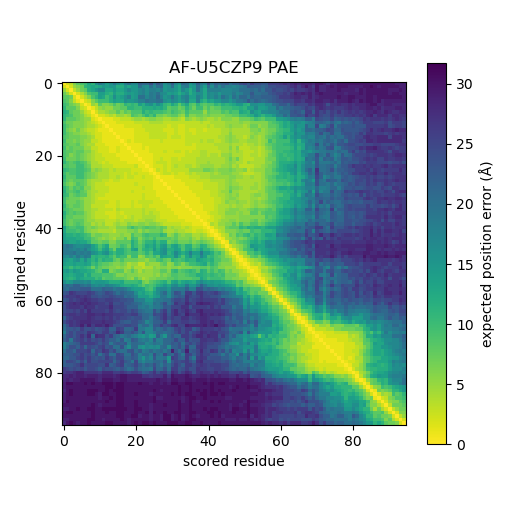 85 ? 39.945 6.049 -35.860 1.00 53.00 85 GLY A CA 1
ATOM 679 C C . GLY A 1 85 ? 39.981 6.865 -34.569 1.00 53.00 85 GLY A C 1
ATOM 680 O O . GLY A 1 85 ? 40.051 8.100 -34.574 1.00 53.00 85 GLY A O 1
ATOM 681 N N . THR A 1 86 ? 39.855 6.189 -33.434 1.00 56.97 86 THR A N 1
ATOM 682 C CA . THR A 1 86 ? 40.120 6.827 -32.146 1.00 56.97 86 THR A CA 1
ATOM 683 C C . THR A 1 86 ? 41.606 7.135 -32.052 1.00 56.97 86 THR A C 1
ATOM 685 O O . THR A 1 86 ? 42.429 6.294 -32.387 1.00 56.97 86 THR A O 1
ATOM 688 N N . GLN A 1 87 ? 41.941 8.322 -31.548 1.00 52.41 87 GLN A N 1
ATOM 689 C CA . GLN A 1 87 ? 43.314 8.808 -31.357 1.00 52.41 87 GLN A CA 1
ATOM 690 C C . GLN A 1 87 ? 44.216 7.828 -30.572 1.00 52.41 87 GLN A C 1
ATOM 692 O O . GLN A 1 87 ? 45.430 7.927 -30.658 1.00 52.41 87 GLN A O 1
ATOM 697 N N . ALA A 1 88 ? 43.618 6.874 -29.848 1.00 48.91 88 ALA A N 1
ATOM 698 C CA . ALA A 1 88 ? 44.297 5.796 -29.138 1.00 48.91 88 ALA A CA 1
ATOM 699 C C . ALA A 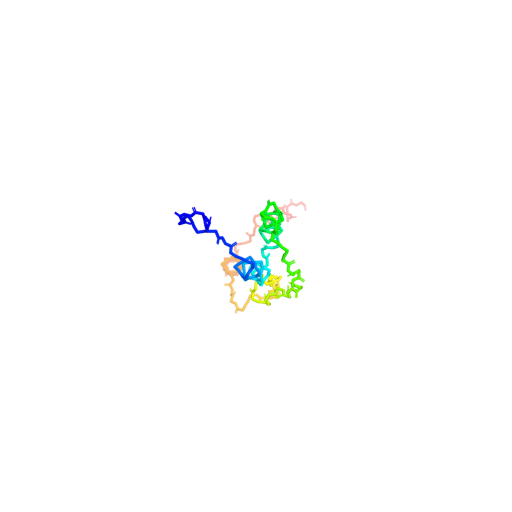1 88 ? 44.967 4.751 -30.056 1.00 48.91 88 ALA A C 1
ATOM 701 O O . ALA A 1 88 ? 46.036 4.278 -29.702 1.00 48.91 88 ALA A O 1
ATOM 702 N N . GLU A 1 89 ? 44.410 4.427 -31.233 1.00 50.81 89 GLU A N 1
ATOM 703 C CA . GLU A 1 89 ? 45.058 3.467 -32.155 1.00 50.81 89 GLU A CA 1
ATOM 704 C C . GLU A 1 89 ? 46.287 4.076 -32.847 1.00 50.81 89 GLU A C 1
ATOM 706 O O . GLU A 1 89 ? 47.237 3.370 -33.150 1.00 50.81 89 GLU A O 1
ATOM 711 N N . LEU A 1 90 ? 46.314 5.400 -33.035 1.00 52.69 90 LEU A N 1
ATOM 712 C CA . LEU A 1 90 ? 47.438 6.091 -33.680 1.00 52.69 90 LEU A CA 1
ATOM 713 C C . LEU A 1 90 ? 48.664 6.267 -32.765 1.00 52.69 90 LEU A C 1
ATOM 715 O O . LEU A 1 90 ? 49.717 6.668 -33.251 1.00 52.69 90 LEU A O 1
ATOM 719 N N . CYS A 1 91 ? 48.538 6.014 -31.457 1.00 47.22 91 CYS A N 1
ATOM 720 C CA . CYS A 1 91 ? 49.653 6.127 -30.510 1.00 47.22 91 CYS A CA 1
ATOM 721 C C . CYS A 1 91 ? 50.367 4.795 -30.237 1.00 47.22 91 CYS A C 1
ATOM 723 O O . CYS A 1 91 ? 51.497 4.836 -29.767 1.00 47.22 91 CYS A O 1
ATOM 725 N N . GLU A 1 92 ? 49.746 3.646 -30.521 1.00 49.38 92 GLU A N 1
ATOM 726 C CA . GLU A 1 92 ? 50.344 2.321 -30.272 1.00 49.38 92 GLU A CA 1
ATOM 727 C C . GLU A 1 92 ? 51.193 1.823 -31.459 1.00 49.38 92 GLU A C 1
ATOM 729 O O . GLU A 1 92 ? 52.073 0.993 -31.280 1.00 49.38 92 GLU A O 1
ATOM 734 N N . GLU A 1 93 ? 51.011 2.383 -32.662 1.00 50.28 93 GLU A N 1
ATOM 735 C CA . GLU A 1 93 ? 51.850 2.081 -33.841 1.00 50.28 93 GLU A CA 1
ATOM 736 C C . GLU A 1 93 ? 53.159 2.902 -33.909 1.00 50.28 93 GLU A C 1
ATOM 738 O O . GLU A 1 93 ? 53.836 2.903 -34.938 1.00 50.28 93 GLU A O 1
ATOM 743 N N . ALA A 1 94 ? 53.516 3.630 -32.844 1.00 50.75 94 ALA A N 1
ATOM 744 C CA . ALA A 1 94 ? 54.681 4.521 -32.807 1.00 50.75 94 ALA A CA 1
ATOM 745 C C . ALA A 1 94 ? 55.801 4.086 -31.836 1.00 50.75 94 ALA A C 1
ATOM 747 O O . ALA A 1 94 ? 56.687 4.901 -31.567 1.00 50.75 94 ALA A O 1
ATOM 748 N N . GLU A 1 95 ? 55.781 2.846 -31.328 1.00 41.09 95 GLU A N 1
ATOM 749 C CA . GLU A 1 95 ? 56.888 2.260 -30.543 1.00 41.09 95 GLU A CA 1
ATOM 750 C C . GLU A 1 95 ? 57.671 1.199 -31.332 1.00 41.09 95 GLU A C 1
ATOM 752 O O . GLU A 1 95 ? 57.035 0.309 -31.942 1.00 41.09 95 GLU A O 1
#

Radius of gyration: 28.71 Å; Cα contacts (8 Å, |Δi|>4): 54; chains: 1; bounding box: 74×28×62 Å

Foldseek 3Di:
DPPPPVDDDAQVNLQVVLQVCVQLVNNVVSVVSCVVCVVVVHDHDPDPHHHHVVNPPPPPPPPVDDPDQDPVNVVVVVCVVVPPDDPVVVVVVPD